Protein AF-A0A2V3WE01-F1 (afdb_monomer_lite)

Radius of gyration: 20.54 Å; chains: 1; bounding box: 44×27×60 Å

Organism: NCBI:txid621096

Sequence (114 aa):
MFHIILLLVQLILTFVFANINAGAFLLNVFNYLTYLLLIHVTLFLSLLTIKGRFFDGITYGFKKAFARDKQSIDDEFSRLAPSEKVSDFAIKLFRFQTFALLLVNVIMLAIYLW

Foldseek 3Di:
DVLVVVLVVLLVVQLVVLVVDPDDSLVSSLVSLVVVLVVLVVQLVVLVCQLVCVVVVVVLVVCVVPPPDDVVSVVVVVPQGSNNPRDPVVNVSSVSSNVVSVVVSVVSVVVVVD

Structure (mmCIF, N/CA/C/O backbone):
data_AF-A0A2V3WE01-F1
#
_entry.id   AF-A0A2V3WE01-F1
#
loop_
_atom_site.group_PDB
_atom_site.id
_atom_site.type_symbol
_atom_site.label_atom_id
_atom_site.label_alt_id
_atom_site.label_comp_id
_atom_site.label_asym_id
_atom_site.label_entity_id
_atom_site.label_seq_id
_atom_site.pdbx_PDB_ins_code
_atom_site.Cartn_x
_atom_site.Cartn_y
_atom_site.Cartn_z
_atom_site.occupancy
_atom_site.B_iso_or_equiv
_atom_site.auth_seq_id
_atom_site.auth_comp_id
_atom_site.auth_asym_id
_atom_site.auth_atom_id
_atom_site.pdbx_PDB_model_num
ATOM 1 N N . MET A 1 1 ? -9.141 11.722 -6.977 1.00 77.50 1 MET A N 1
ATOM 2 C CA . MET A 1 1 ? -7.897 12.422 -7.369 1.00 77.50 1 MET A CA 1
ATOM 3 C C . MET A 1 1 ? -6.755 12.145 -6.393 1.00 77.50 1 MET A C 1
ATOM 5 O O . MET A 1 1 ? -5.779 11.543 -6.812 1.00 77.50 1 MET A O 1
ATOM 9 N N . PHE A 1 2 ? -6.898 12.456 -5.097 1.00 89.44 2 PHE A N 1
ATOM 10 C CA . PHE A 1 2 ? -5.854 12.217 -4.081 1.00 89.44 2 PHE A CA 1
ATOM 11 C C . PHE A 1 2 ? -5.299 10.776 -4.050 1.00 89.44 2 PHE A C 1
ATOM 13 O O . PHE A 1 2 ? -4.089 10.581 -4.057 1.00 89.44 2 PHE A O 1
ATOM 20 N N . HIS A 1 3 ? -6.167 9.758 -4.110 1.00 88.06 3 HIS A N 1
ATOM 21 C CA . HIS A 1 3 ? -5.741 8.350 -4.117 1.00 88.06 3 HIS A CA 1
ATOM 22 C C . HIS A 1 3 ? -4.842 7.980 -5.309 1.00 88.06 3 HIS A C 1
ATOM 24 O O . HIS A 1 3 ? -3.902 7.207 -5.157 1.00 88.06 3 HIS A O 1
ATOM 30 N N . ILE A 1 4 ? -5.114 8.558 -6.482 1.00 89.88 4 ILE A N 1
ATOM 31 C CA . ILE A 1 4 ? -4.348 8.305 -7.709 1.00 89.88 4 ILE A CA 1
ATOM 32 C C . ILE A 1 4 ? -2.975 8.967 -7.605 1.00 89.88 4 ILE A C 1
ATOM 34 O O . ILE A 1 4 ? -1.980 8.353 -7.960 1.00 89.88 4 ILE A O 1
ATOM 38 N N . ILE A 1 5 ? -2.911 10.185 -7.059 1.00 92.88 5 ILE A N 1
ATOM 39 C CA . ILE A 1 5 ? -1.644 10.894 -6.845 1.00 92.88 5 ILE A CA 1
ATOM 40 C C . ILE A 1 5 ? -0.729 10.073 -5.930 1.00 92.88 5 ILE A C 1
ATOM 42 O O . ILE A 1 5 ? 0.423 9.841 -6.279 1.00 92.88 5 ILE A O 1
ATOM 46 N N . LEU A 1 6 ? -1.247 9.570 -4.803 1.00 92.25 6 LEU A N 1
ATOM 47 C CA . LEU A 1 6 ? -0.468 8.719 -3.897 1.00 92.25 6 LEU A CA 1
ATOM 48 C C . LEU A 1 6 ? 0.030 7.438 -4.576 1.00 92.25 6 LEU A C 1
ATOM 50 O O . LEU A 1 6 ? 1.184 7.065 -4.385 1.00 92.25 6 LEU A O 1
ATOM 54 N N . LEU A 1 7 ? -0.816 6.798 -5.389 1.00 92.25 7 LEU A N 1
ATOM 55 C CA . LEU A 1 7 ? -0.431 5.605 -6.142 1.00 92.25 7 LEU A CA 1
ATOM 56 C C . LEU A 1 7 ? 0.708 5.924 -7.122 1.00 92.25 7 LEU A C 1
ATOM 58 O O . LEU A 1 7 ? 1.723 5.236 -7.132 1.00 92.25 7 LEU A O 1
ATOM 62 N N . LEU A 1 8 ? 0.571 6.996 -7.908 1.00 93.44 8 LEU A N 1
ATOM 63 C CA . LEU A 1 8 ? 1.588 7.418 -8.873 1.00 93.44 8 LEU A CA 1
ATOM 64 C C . LEU A 1 8 ? 2.919 7.740 -8.192 1.00 93.44 8 LEU A C 1
ATOM 66 O O . LEU A 1 8 ? 3.963 7.328 -8.686 1.00 93.44 8 LEU A O 1
ATOM 70 N N . VAL A 1 9 ? 2.889 8.412 -7.040 1.00 94.94 9 VAL A N 1
ATOM 71 C CA . VAL A 1 9 ? 4.099 8.686 -6.254 1.00 94.94 9 VAL A CA 1
ATOM 72 C C . VAL A 1 9 ? 4.788 7.382 -5.841 1.00 94.94 9 VAL A C 1
ATOM 74 O O . VAL A 1 9 ? 5.996 7.261 -6.024 1.00 94.94 9 VAL A O 1
ATOM 77 N N . GLN A 1 10 ? 4.046 6.383 -5.351 1.00 93.12 10 GLN A N 1
ATOM 78 C CA . GLN A 1 10 ? 4.628 5.083 -4.989 1.00 93.12 10 GLN A CA 1
ATOM 79 C C . GLN A 1 10 ? 5.231 4.351 -6.197 1.00 93.12 10 GLN A C 1
ATOM 81 O O . GLN A 1 10 ? 6.321 3.785 -6.087 1.00 93.12 10 GLN A O 1
ATOM 86 N N . LEU A 1 11 ? 4.563 4.390 -7.354 1.00 93.62 11 LEU A N 1
ATOM 87 C CA . LEU A 1 11 ? 5.067 3.777 -8.587 1.00 93.62 11 LEU A CA 1
ATOM 88 C C . LEU A 1 11 ? 6.350 4.459 -9.078 1.00 93.62 11 LEU A C 1
ATOM 90 O O . LEU A 1 11 ? 7.320 3.774 -9.400 1.00 93.62 11 LEU A O 1
ATOM 94 N N . ILE A 1 12 ? 6.385 5.794 -9.078 1.00 94.25 12 ILE A N 1
ATOM 95 C CA . ILE A 1 12 ? 7.568 6.571 -9.471 1.00 94.25 12 ILE A CA 1
ATOM 96 C C . ILE A 1 12 ? 8.733 6.276 -8.525 1.00 94.25 12 ILE A C 1
ATOM 98 O O . ILE A 1 12 ? 9.829 5.981 -8.992 1.00 94.25 12 ILE A O 1
ATOM 102 N N . LEU A 1 13 ? 8.502 6.296 -7.208 1.00 92.69 13 LEU A N 1
ATOM 103 C CA . LEU A 1 13 ? 9.536 5.964 -6.225 1.00 92.69 13 LEU A CA 1
ATOM 104 C C . LEU A 1 13 ? 10.082 4.555 -6.451 1.00 92.69 13 LEU A C 1
ATOM 106 O O . LEU A 1 13 ? 11.294 4.369 -6.481 1.00 92.69 13 LEU A O 1
ATOM 110 N N . THR A 1 14 ? 9.201 3.581 -6.680 1.00 91.69 14 THR A N 1
ATOM 111 C CA . THR A 1 14 ? 9.604 2.199 -6.967 1.00 91.69 14 THR A CA 1
ATOM 112 C C . THR A 1 14 ? 10.499 2.119 -8.203 1.00 91.69 14 THR A C 1
ATOM 114 O O . THR A 1 14 ? 11.538 1.460 -8.172 1.00 91.69 14 THR A O 1
ATOM 117 N N . PHE A 1 15 ? 10.142 2.836 -9.270 1.00 91.12 15 PHE A N 1
ATOM 118 C CA . PHE A 1 15 ? 10.930 2.887 -10.499 1.00 91.12 15 PHE A CA 1
ATOM 119 C C . PHE A 1 15 ? 12.300 3.542 -10.271 1.00 91.12 15 PHE A C 1
ATOM 121 O O . PHE A 1 15 ? 13.316 3.021 -10.727 1.00 91.12 15 PHE A O 1
ATOM 128 N N . VAL A 1 16 ? 12.357 4.645 -9.519 1.00 92.06 16 VAL A N 1
ATOM 129 C CA . VAL A 1 16 ? 13.614 5.327 -9.168 1.00 92.06 16 VAL A CA 1
ATOM 130 C C . VAL A 1 16 ? 14.522 4.412 -8.340 1.00 92.06 16 VAL A C 1
ATOM 132 O O . VAL A 1 16 ? 15.684 4.231 -8.697 1.00 92.06 16 VAL A O 1
ATOM 135 N N . PHE A 1 17 ? 14.004 3.768 -7.289 1.00 89.44 17 PHE A N 1
ATOM 136 C CA . PHE A 1 17 ? 14.783 2.837 -6.462 1.00 89.44 17 PHE A CA 1
ATOM 137 C C . PHE A 1 17 ? 15.278 1.617 -7.244 1.00 89.44 17 PHE A C 1
ATOM 139 O O . PHE A 1 17 ? 16.398 1.151 -7.021 1.00 89.44 17 PHE A O 1
ATOM 146 N N . ALA A 1 18 ? 14.481 1.112 -8.187 1.00 89.94 18 ALA A N 1
ATOM 147 C CA . ALA A 1 18 ? 14.901 0.020 -9.056 1.00 89.94 18 ALA A CA 1
ATOM 148 C C . ALA A 1 18 ? 16.032 0.423 -10.018 1.00 89.94 18 ALA A C 1
ATOM 150 O O . ALA A 1 18 ? 16.891 -0.408 -10.290 1.00 89.94 18 ALA A O 1
ATOM 151 N N . ASN A 1 19 ? 16.074 1.680 -10.484 1.00 88.44 19 ASN A N 1
ATOM 152 C CA . ASN A 1 19 ? 17.148 2.186 -11.355 1.00 88.44 19 ASN A CA 1
ATOM 153 C C . ASN A 1 19 ? 18.482 2.382 -10.618 1.00 88.44 19 ASN A C 1
ATOM 155 O O . ASN A 1 19 ? 19.539 2.274 -11.230 1.00 88.44 19 ASN A O 1
ATOM 159 N N . ILE A 1 20 ? 18.448 2.674 -9.315 1.00 88.56 20 ILE A N 1
ATOM 160 C CA . ILE A 1 20 ? 19.664 2.873 -8.508 1.00 88.56 20 ILE A CA 1
ATOM 161 C C . ILE A 1 20 ? 20.397 1.542 -8.270 1.00 88.56 20 ILE A C 1
ATOM 163 O O . ILE A 1 20 ? 21.623 1.510 -8.176 1.00 88.56 20 ILE A O 1
ATOM 167 N N . ASN A 1 21 ? 19.662 0.432 -8.183 1.00 81.00 21 ASN A N 1
ATOM 168 C CA . ASN A 1 21 ? 20.251 -0.883 -7.961 1.00 81.00 21 ASN A CA 1
ATOM 169 C C . ASN A 1 21 ? 20.748 -1.476 -9.284 1.00 81.00 21 ASN A C 1
ATOM 171 O O . ASN A 1 21 ? 19.958 -1.975 -10.085 1.00 81.00 21 ASN A O 1
ATOM 175 N N . ALA A 1 22 ? 22.068 -1.443 -9.497 1.00 67.69 22 ALA A N 1
ATOM 176 C CA . ALA A 1 22 ? 22.727 -2.058 -10.647 1.00 67.69 22 ALA A CA 1
ATOM 177 C C . ALA A 1 22 ? 22.506 -3.584 -10.636 1.00 67.69 22 ALA A C 1
ATOM 179 O O . ALA A 1 22 ? 23.168 -4.321 -9.909 1.00 67.69 22 ALA A O 1
ATOM 180 N N . GLY A 1 23 ? 21.526 -4.059 -11.406 1.00 81.38 23 GLY A N 1
ATOM 181 C CA . GLY A 1 23 ? 21.119 -5.462 -11.446 1.00 81.38 23 GLY A CA 1
ATOM 182 C C . GLY A 1 23 ? 19.877 -5.684 -12.309 1.00 81.38 23 GLY A C 1
ATOM 183 O O . GLY A 1 23 ? 19.544 -4.863 -13.162 1.00 81.38 23 GLY A O 1
ATOM 184 N N . ALA A 1 24 ? 19.182 -6.803 -12.087 1.00 86.50 24 ALA A N 1
ATOM 185 C CA . ALA A 1 24 ? 17.965 -7.167 -12.810 1.00 86.50 24 ALA A CA 1
ATOM 186 C C . ALA A 1 24 ? 16.815 -6.184 -12.511 1.00 86.50 24 ALA A C 1
ATOM 188 O O . ALA A 1 24 ? 16.010 -6.398 -11.606 1.00 86.50 24 ALA A O 1
ATOM 189 N N . PHE A 1 25 ? 16.739 -5.106 -13.296 1.00 88.19 25 PHE A N 1
ATOM 190 C CA . PHE A 1 25 ? 15.787 -4.007 -13.126 1.00 88.19 25 PHE A CA 1
ATOM 191 C C . PHE A 1 25 ? 14.340 -4.487 -12.949 1.00 88.19 25 PHE A C 1
ATOM 193 O O . PHE A 1 25 ? 13.674 -4.107 -11.989 1.00 88.19 25 PHE A O 1
ATOM 200 N N . LEU A 1 26 ? 13.875 -5.372 -13.836 1.00 86.69 26 LEU A N 1
ATOM 201 C CA . LEU A 1 26 ? 12.503 -5.882 -13.818 1.00 86.69 26 LEU A CA 1
ATOM 202 C C . LEU A 1 26 ? 12.194 -6.669 -12.534 1.00 86.69 26 LEU A C 1
ATOM 204 O O . LEU A 1 26 ? 11.144 -6.476 -11.924 1.00 86.69 26 LEU A O 1
ATOM 208 N N . LEU A 1 27 ? 13.140 -7.501 -12.086 1.00 90.12 27 LEU A N 1
ATOM 209 C CA . LEU A 1 27 ? 13.019 -8.258 -10.840 1.00 90.12 27 LEU A CA 1
ATOM 210 C C . LEU A 1 27 ? 12.987 -7.320 -9.624 1.00 90.12 27 LEU A C 1
ATOM 212 O O . LEU A 1 27 ? 12.198 -7.529 -8.707 1.00 90.12 27 LEU A O 1
ATOM 216 N N . ASN A 1 28 ? 13.799 -6.260 -9.631 1.00 91.06 28 ASN A N 1
ATOM 217 C CA . ASN A 1 28 ? 13.806 -5.257 -8.566 1.00 91.06 28 ASN A CA 1
ATOM 218 C C . ASN A 1 28 ? 12.478 -4.493 -8.500 1.00 91.06 28 ASN A C 1
ATOM 220 O O . ASN A 1 28 ? 11.919 -4.344 -7.414 1.00 91.06 28 ASN A O 1
ATOM 224 N N . VAL A 1 29 ? 11.934 -4.068 -9.647 1.00 91.56 29 VAL A N 1
ATOM 225 C CA . VAL A 1 29 ? 10.604 -3.438 -9.719 1.00 91.56 29 VAL A CA 1
ATOM 226 C C . VAL A 1 29 ? 9.538 -4.375 -9.157 1.00 91.56 29 VAL A C 1
ATOM 228 O O . VAL A 1 29 ? 8.750 -3.957 -8.308 1.00 91.56 29 VAL A O 1
ATOM 231 N N . PHE A 1 30 ? 9.537 -5.642 -9.579 1.00 92.19 30 PHE A N 1
ATOM 232 C CA . PHE A 1 30 ? 8.595 -6.637 -9.075 1.00 92.19 30 PHE A CA 1
ATOM 233 C C . PHE A 1 30 ? 8.709 -6.800 -7.555 1.00 92.19 30 PHE A C 1
ATOM 235 O O . PHE A 1 30 ? 7.714 -6.657 -6.846 1.00 92.19 30 PHE A O 1
ATOM 242 N N . ASN A 1 31 ? 9.919 -7.020 -7.038 1.00 92.94 31 ASN A N 1
ATOM 243 C CA . ASN A 1 31 ? 10.156 -7.213 -5.610 1.00 92.94 31 ASN A CA 1
ATOM 244 C C . ASN A 1 31 ? 9.689 -6.010 -4.785 1.00 92.94 31 ASN A C 1
ATOM 246 O O . ASN A 1 31 ? 8.967 -6.178 -3.804 1.00 92.94 31 ASN A O 1
ATOM 250 N N . TYR A 1 32 ? 10.038 -4.788 -5.191 1.00 93.50 32 TYR A 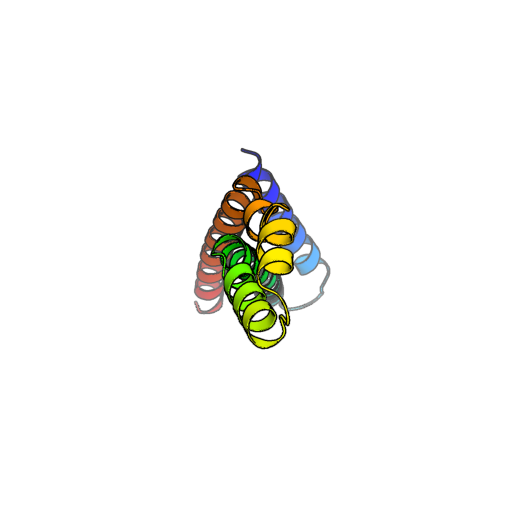N 1
ATOM 251 C CA . TYR A 1 32 ? 9.625 -3.581 -4.476 1.00 93.50 32 TYR A CA 1
ATOM 252 C C . TYR A 1 32 ? 8.113 -3.369 -4.492 1.00 93.50 32 TYR A C 1
ATOM 254 O O . TYR A 1 32 ? 7.541 -3.065 -3.444 1.00 93.50 32 TYR A O 1
ATOM 262 N N . LEU A 1 33 ? 7.450 -3.592 -5.632 1.00 93.62 33 LEU A N 1
ATOM 263 C CA . LEU A 1 33 ? 5.988 -3.554 -5.701 1.00 93.62 33 LEU A CA 1
ATOM 264 C C . LEU A 1 33 ? 5.356 -4.612 -4.794 1.00 93.62 33 LEU A C 1
ATOM 266 O O . LEU A 1 33 ? 4.352 -4.328 -4.145 1.00 93.62 33 LEU A O 1
ATOM 270 N N . THR A 1 34 ? 5.943 -5.807 -4.717 1.00 94.56 34 THR A N 1
ATOM 271 C CA . THR A 1 34 ? 5.458 -6.897 -3.861 1.00 94.56 34 THR A CA 1
ATOM 272 C C . THR A 1 34 ? 5.586 -6.540 -2.381 1.00 94.56 34 THR A C 1
ATOM 274 O O . THR A 1 34 ? 4.630 -6.715 -1.625 1.00 94.56 34 THR A O 1
ATOM 277 N N . TYR A 1 35 ? 6.717 -5.973 -1.953 1.00 94.56 35 TYR A N 1
ATOM 278 C CA . TYR A 1 35 ? 6.884 -5.511 -0.572 1.00 94.56 35 TYR A CA 1
ATOM 279 C C . TYR A 1 35 ? 5.931 -4.360 -0.228 1.00 94.56 35 TYR A C 1
ATOM 281 O O . TYR A 1 35 ? 5.306 -4.375 0.835 1.00 94.56 35 TYR A O 1
ATOM 289 N N . LEU A 1 36 ? 5.756 -3.393 -1.135 1.00 94.31 36 LEU A N 1
ATOM 290 C CA . LEU A 1 36 ? 4.777 -2.314 -0.971 1.00 94.31 36 LEU A CA 1
ATOM 291 C C . LEU A 1 36 ? 3.351 -2.855 -0.853 1.00 94.31 36 LEU A C 1
ATOM 293 O O . LEU A 1 36 ? 2.609 -2.436 0.039 1.00 94.31 36 LEU A O 1
ATOM 297 N N . LEU A 1 37 ? 2.971 -3.798 -1.717 1.00 94.75 37 LEU A N 1
ATOM 298 C CA . LEU A 1 37 ? 1.679 -4.473 -1.663 1.00 94.75 37 LEU A CA 1
ATOM 299 C C . LEU A 1 37 ? 1.483 -5.167 -0.313 1.00 94.75 37 LEU A C 1
ATOM 301 O O . LEU A 1 37 ? 0.436 -4.995 0.302 1.00 94.75 37 LEU A O 1
ATOM 305 N N . LEU A 1 38 ? 2.486 -5.895 0.179 1.00 94.69 38 LEU A N 1
ATOM 306 C CA . LEU A 1 38 ? 2.404 -6.622 1.446 1.00 94.69 38 LEU A CA 1
ATOM 307 C C . LEU A 1 38 ? 2.159 -5.676 2.631 1.00 94.69 38 LEU A C 1
ATOM 309 O O . LEU A 1 38 ? 1.318 -5.968 3.485 1.00 94.69 38 LEU A O 1
ATOM 313 N N . ILE A 1 39 ? 2.809 -4.508 2.648 1.00 94.38 39 ILE A N 1
ATOM 314 C CA . ILE A 1 39 ? 2.548 -3.458 3.646 1.00 94.38 39 ILE A CA 1
ATOM 315 C C . ILE A 1 39 ? 1.094 -2.974 3.553 1.00 94.38 39 ILE A C 1
ATOM 317 O O . ILE A 1 39 ? 0.401 -2.907 4.569 1.00 94.38 39 ILE A O 1
ATOM 321 N N . HIS A 1 40 ? 0.604 -2.673 2.348 1.00 93.00 40 HIS A N 1
ATOM 322 C CA . HIS A 1 40 ? -0.764 -2.183 2.154 1.00 93.00 40 HIS A CA 1
ATOM 323 C C . HIS A 1 40 ? -1.820 -3.228 2.519 1.00 93.00 40 HIS A C 1
ATOM 325 O O . HIS A 1 40 ? -2.783 -2.885 3.199 1.00 93.00 40 HIS A O 1
ATOM 331 N N . VAL A 1 41 ? -1.615 -4.495 2.147 1.00 93.88 41 VAL A N 1
ATOM 332 C CA . VAL A 1 41 ? -2.483 -5.618 2.530 1.00 93.88 41 VAL A CA 1
ATOM 333 C C . VAL A 1 41 ? -2.526 -5.751 4.048 1.00 93.88 41 VAL A C 1
ATOM 335 O O . VAL A 1 41 ? -3.610 -5.820 4.622 1.00 93.88 41 VAL A O 1
ATOM 338 N N . THR A 1 42 ? -1.368 -5.726 4.711 1.00 94.00 42 THR A N 1
ATOM 339 C CA . THR A 1 42 ? -1.281 -5.842 6.173 1.00 94.00 42 THR A CA 1
ATOM 340 C C . THR A 1 42 ? -2.026 -4.703 6.869 1.00 94.00 42 THR A C 1
ATOM 342 O O . THR A 1 42 ? -2.816 -4.946 7.780 1.00 94.00 42 THR A O 1
ATOM 345 N N . LEU A 1 43 ? -1.831 -3.460 6.417 1.00 92.50 43 LEU A N 1
ATOM 346 C CA . LEU A 1 43 ? -2.525 -2.290 6.962 1.00 92.50 43 LEU A CA 1
ATOM 347 C C . LEU A 1 43 ? -4.026 -2.306 6.656 1.00 92.50 43 LEU A C 1
ATOM 349 O O . LEU A 1 43 ? -4.841 -1.956 7.504 1.00 92.50 43 LEU A O 1
ATOM 353 N N . PHE A 1 44 ? -4.422 -2.731 5.461 1.00 91.94 44 PHE A N 1
ATOM 354 C CA . PHE A 1 44 ? -5.830 -2.835 5.100 1.00 91.94 44 PHE A CA 1
ATOM 355 C C . PHE A 1 44 ? -6.550 -3.884 5.953 1.00 91.94 44 PHE A C 1
ATOM 357 O O . PHE A 1 44 ? -7.615 -3.600 6.504 1.00 91.94 44 PHE A O 1
ATOM 364 N N . LEU A 1 45 ? -5.956 -5.070 6.110 1.00 89.94 45 LEU A N 1
ATOM 365 C CA . LEU A 1 45 ? -6.506 -6.142 6.937 1.00 89.94 45 LEU A CA 1
ATOM 366 C C . LEU A 1 45 ? -6.547 -5.758 8.417 1.00 89.94 45 LEU A C 1
ATOM 368 O O . LEU A 1 45 ? -7.539 -6.051 9.088 1.00 89.94 45 LEU A O 1
ATOM 372 N N . SER A 1 46 ? -5.524 -5.069 8.930 1.00 88.19 46 SER A N 1
ATOM 373 C CA . SER A 1 46 ? -5.527 -4.606 10.319 1.00 88.19 46 SER A CA 1
ATOM 374 C C . SER A 1 46 ? -6.643 -3.589 10.561 1.00 88.19 46 SER A C 1
ATOM 376 O O . SER A 1 46 ? -7.431 -3.762 11.489 1.00 88.19 46 SER A O 1
ATOM 378 N N . LEU A 1 47 ? -6.805 -2.596 9.680 1.00 88.06 47 LEU A N 1
ATOM 379 C CA . LEU A 1 47 ? -7.889 -1.615 9.769 1.00 88.06 47 LEU A CA 1
ATOM 380 C C . LEU A 1 47 ? -9.272 -2.264 9.652 1.00 88.06 47 LEU A C 1
ATOM 382 O O . LEU A 1 47 ? -10.193 -1.882 10.375 1.00 88.06 47 LEU A O 1
ATOM 386 N N . LEU A 1 48 ? -9.421 -3.258 8.773 1.00 86.44 48 LEU A N 1
ATOM 387 C CA . LEU A 1 48 ? -10.666 -4.005 8.612 1.00 86.44 48 LEU A CA 1
ATOM 388 C C . LEU A 1 48 ? -10.998 -4.821 9.868 1.00 86.44 48 LEU A C 1
ATOM 390 O O . LEU A 1 48 ? -12.146 -4.828 10.304 1.00 86.44 48 LEU A O 1
ATOM 394 N N . THR A 1 49 ? -9.992 -5.435 10.492 1.00 86.19 49 THR A N 1
ATOM 395 C CA . THR A 1 49 ? -10.141 -6.192 11.744 1.00 86.19 49 THR A CA 1
ATOM 396 C C . THR A 1 49 ? -10.512 -5.276 12.913 1.00 86.19 49 THR A C 1
ATOM 398 O O . THR A 1 49 ? -11.407 -5.598 13.695 1.00 86.19 49 THR A O 1
ATOM 401 N N . ILE A 1 50 ? -9.881 -4.100 13.011 1.00 82.06 50 ILE A N 1
ATOM 402 C CA . ILE A 1 50 ? -10.194 -3.104 14.045 1.00 82.06 50 ILE A CA 1
ATOM 403 C C . ILE A 1 50 ? -11.617 -2.571 13.869 1.00 82.06 50 ILE A C 1
ATOM 405 O O . ILE A 1 50 ? -12.397 -2.589 14.821 1.00 82.06 50 ILE A O 1
ATOM 409 N N . LYS A 1 51 ? -11.998 -2.163 12.653 1.00 79.38 51 LYS A N 1
ATOM 410 C CA . LYS A 1 51 ? -13.359 -1.679 12.388 1.00 79.38 51 LYS A CA 1
ATOM 411 C C . LYS A 1 51 ? -14.416 -2.774 12.545 1.00 79.38 51 LYS A C 1
ATOM 413 O O . LYS A 1 51 ? -15.521 -2.489 12.993 1.00 79.38 51 LYS A O 1
ATOM 418 N N . GLY A 1 52 ? -14.083 -4.024 12.230 1.00 77.69 52 GLY A N 1
ATOM 419 C CA . GLY A 1 52 ? -14.964 -5.183 12.381 1.00 77.69 52 GLY A CA 1
ATOM 420 C C . GLY A 1 52 ? -15.320 -5.542 13.828 1.00 77.69 52 GLY A C 1
ATOM 421 O O . GLY A 1 52 ? -15.928 -6.585 14.044 1.00 77.69 52 GLY A O 1
ATOM 422 N N . ARG A 1 53 ? -14.941 -4.714 14.817 1.00 75.69 53 ARG A N 1
ATOM 423 C CA . ARG A 1 53 ? -15.184 -4.924 16.256 1.00 75.69 53 ARG A CA 1
ATOM 424 C C . ARG A 1 53 ? -14.573 -6.223 16.790 1.00 75.69 53 ARG A C 1
ATOM 426 O O . ARG A 1 53 ? -14.946 -6.687 17.863 1.00 75.69 53 ARG A O 1
ATOM 433 N N . PHE A 1 54 ? -13.602 -6.797 16.079 1.00 76.69 54 PHE A N 1
ATOM 434 C CA . PHE A 1 54 ? -12.912 -8.015 16.506 1.00 76.69 54 PHE A CA 1
ATOM 435 C C . PHE A 1 54 ? -12.210 -7.800 17.853 1.00 76.69 54 PHE A C 1
ATOM 437 O O . PHE A 1 54 ? -12.392 -8.570 18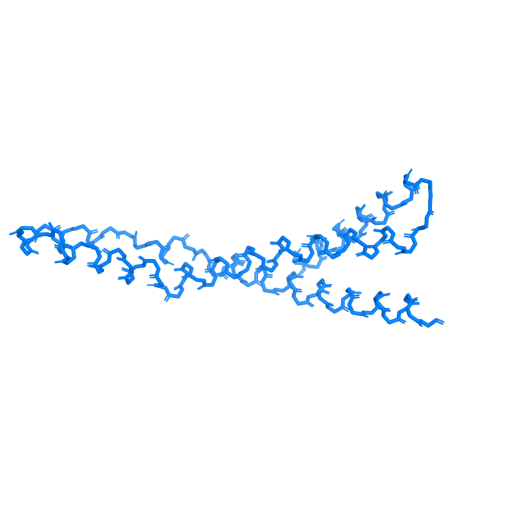.795 1.00 76.69 54 PHE A O 1
ATOM 444 N N . PHE A 1 55 ? -11.480 -6.688 17.978 1.00 75.06 55 PHE A N 1
ATOM 445 C CA . PHE A 1 55 ? -10.822 -6.305 19.227 1.00 75.06 55 PHE A CA 1
ATOM 446 C C . PHE A 1 55 ? -11.810 -5.893 20.323 1.00 75.06 55 PHE A C 1
ATOM 448 O O . PHE A 1 55 ? -11.537 -6.144 21.497 1.00 75.06 55 PHE A O 1
ATOM 455 N N . ASP A 1 56 ? -12.966 -5.326 19.964 1.00 72.44 56 ASP A N 1
ATOM 456 C CA . ASP A 1 56 ? -14.043 -5.036 20.920 1.00 72.44 56 ASP A CA 1
ATOM 457 C C . ASP A 1 56 ? -14.581 -6.345 21.523 1.00 72.44 56 ASP A C 1
ATOM 459 O O . ASP A 1 56 ? -14.745 -6.444 22.737 1.00 72.44 56 ASP A O 1
ATOM 463 N N . GLY A 1 57 ? -14.780 -7.380 20.696 1.00 74.94 57 GLY A N 1
ATOM 464 C CA . GLY A 1 57 ? -15.215 -8.709 21.134 1.00 74.94 57 GLY A CA 1
ATOM 465 C C . GLY A 1 57 ? -14.198 -9.415 22.035 1.00 74.94 57 GLY A C 1
ATOM 466 O O . GLY A 1 57 ? -14.574 -9.980 23.062 1.00 74.94 57 GLY A O 1
ATOM 467 N N . ILE A 1 58 ? -12.905 -9.328 21.707 1.00 77.12 58 ILE A N 1
ATOM 468 C CA . ILE A 1 58 ? -11.824 -9.856 22.557 1.00 77.12 58 ILE A CA 1
ATOM 469 C C . ILE A 1 58 ? -11.792 -9.121 23.899 1.00 77.12 58 ILE A C 1
ATOM 471 O O . ILE A 1 58 ? -11.768 -9.750 24.956 1.00 77.12 58 ILE A O 1
ATOM 475 N N . THR A 1 59 ? -11.835 -7.789 23.863 1.00 76.44 59 THR A N 1
ATOM 476 C CA . THR A 1 59 ? -11.793 -6.948 25.064 1.00 76.44 59 THR A CA 1
ATOM 477 C C . THR A 1 59 ? -13.001 -7.224 25.956 1.00 76.44 59 THR A C 1
ATOM 479 O O . THR A 1 59 ? -12.849 -7.359 27.168 1.00 76.44 59 THR A O 1
ATOM 482 N N . TYR A 1 60 ? -14.188 -7.392 25.369 1.00 75.31 60 TYR A N 1
ATOM 483 C CA . TYR A 1 60 ? -15.387 -7.822 26.082 1.00 75.31 60 TYR A CA 1
ATOM 484 C C . TYR A 1 60 ? -15.217 -9.206 26.722 1.00 75.31 60 TYR A C 1
ATOM 486 O O . TYR A 1 60 ? -15.543 -9.380 27.895 1.00 75.31 60 TYR A O 1
ATOM 494 N N . GLY A 1 61 ? -14.675 -10.182 25.986 1.00 78.38 61 GLY A N 1
ATOM 495 C CA . GLY A 1 61 ? -14.446 -11.541 26.481 1.00 78.38 61 GLY A CA 1
ATOM 496 C C . GLY A 1 61 ? -13.499 -11.589 27.681 1.00 78.38 61 GLY A C 1
ATOM 497 O O . GLY A 1 61 ? -13.840 -12.174 28.709 1.00 78.38 61 GLY A O 1
ATOM 498 N N . PHE A 1 62 ? -12.351 -10.911 27.592 1.00 81.12 62 PHE A N 1
ATOM 499 C CA . PHE A 1 62 ? -11.412 -10.801 28.711 1.00 81.12 62 PHE A CA 1
ATOM 500 C C . PHE A 1 62 ? -12.030 -10.058 29.897 1.00 81.12 62 PHE A C 1
ATOM 502 O O . PHE A 1 62 ? -11.943 -10.532 31.027 1.00 81.12 62 PHE A O 1
ATOM 509 N N . LYS A 1 63 ? -12.721 -8.935 29.666 1.00 71.25 63 LYS A N 1
ATOM 510 C CA . LYS A 1 63 ? -13.375 -8.193 30.753 1.00 71.25 63 LYS A CA 1
ATOM 511 C C . LYS A 1 63 ? -14.448 -9.025 31.445 1.00 71.25 63 LYS A C 1
ATOM 513 O O . LYS A 1 63 ? -14.464 -9.071 32.665 1.00 71.25 63 LYS A O 1
ATOM 518 N N . LYS A 1 64 ? -15.285 -9.752 30.704 1.00 75.25 64 LYS A N 1
ATOM 519 C CA . LYS A 1 64 ? -16.294 -10.650 31.283 1.00 75.25 64 LYS A CA 1
ATOM 520 C C . LYS A 1 64 ? -15.672 -11.785 32.103 1.00 75.25 64 LYS A C 1
ATOM 522 O O . LYS A 1 64 ? -16.263 -12.198 33.093 1.00 75.25 64 LYS A O 1
ATOM 527 N N . ALA A 1 65 ? -14.504 -12.283 31.703 1.00 79.31 65 ALA A N 1
ATOM 528 C CA . ALA A 1 65 ? -13.805 -13.342 32.426 1.00 79.31 65 ALA A CA 1
ATOM 529 C C . ALA A 1 65 ? -13.129 -12.855 33.723 1.00 79.31 65 ALA A C 1
ATOM 531 O O . ALA A 1 65 ? -13.021 -13.628 34.671 1.00 79.31 65 ALA A O 1
ATOM 532 N N . PHE A 1 66 ? -12.684 -11.593 33.774 1.00 73.50 66 PHE A N 1
ATOM 533 C CA . PHE A 1 66 ? -11.915 -11.038 34.899 1.00 73.50 66 PHE A CA 1
ATOM 534 C C . PHE A 1 66 ? -12.673 -10.012 35.760 1.00 73.50 66 PHE A C 1
ATOM 536 O O . PHE A 1 66 ? -12.169 -9.606 36.808 1.00 73.50 66 PHE A O 1
ATOM 543 N N . ALA A 1 67 ? -13.869 -9.577 35.357 1.00 67.75 67 ALA A N 1
ATOM 544 C CA . ALA A 1 67 ? -14.650 -8.608 36.116 1.00 67.75 67 ALA A CA 1
ATOM 545 C C . ALA A 1 67 ? -15.245 -9.230 37.386 1.00 67.75 67 ALA A C 1
ATOM 547 O O . ALA A 1 67 ? -15.928 -10.252 37.343 1.00 67.75 67 ALA A O 1
ATOM 548 N N . ARG A 1 68 ? -15.007 -8.566 38.524 1.00 61.56 68 ARG A N 1
ATOM 549 C CA . ARG A 1 68 ? -15.624 -8.888 39.820 1.00 61.56 68 ARG A CA 1
ATOM 550 C C . ARG A 1 68 ? -16.981 -8.215 40.034 1.00 61.56 68 ARG A C 1
ATOM 552 O O . ARG A 1 68 ? -17.737 -8.691 40.872 1.00 61.56 68 ARG A O 1
ATOM 559 N N . ASP A 1 69 ? -17.284 -7.146 39.298 1.00 64.88 69 ASP A N 1
ATOM 560 C CA . ASP A 1 69 ? -18.522 -6.380 39.448 1.00 64.88 69 ASP A CA 1
ATOM 561 C C . ASP A 1 69 ? -19.063 -5.930 38.082 1.00 64.88 69 ASP A C 1
ATOM 563 O O . ASP A 1 69 ? -18.300 -5.610 37.169 1.00 64.88 69 ASP A O 1
ATOM 567 N N . LYS A 1 70 ? -20.388 -5.938 37.928 1.00 61.88 70 LYS A N 1
ATOM 568 C CA . LYS A 1 70 ? -21.082 -5.726 36.648 1.00 61.88 70 LYS A CA 1
ATOM 569 C C . LYS A 1 70 ? -21.076 -4.252 36.234 1.00 61.88 70 LYS A C 1
ATOM 571 O O . LYS A 1 70 ? -21.017 -3.949 35.048 1.00 61.88 70 LYS A O 1
ATOM 576 N N . GLN A 1 71 ? -21.073 -3.348 37.211 1.00 61.06 71 GLN A N 1
ATOM 577 C CA . GLN A 1 71 ? -21.182 -1.906 36.989 1.00 61.06 71 GLN A CA 1
ATOM 578 C C . GLN A 1 71 ? -19.891 -1.279 36.432 1.00 61.06 71 GLN A C 1
ATOM 580 O O . GLN A 1 71 ? -19.959 -0.337 35.649 1.00 61.06 71 GLN A O 1
ATOM 585 N N . SER A 1 72 ? -18.715 -1.853 36.724 1.00 61.53 72 SER A N 1
ATOM 586 C CA . SER A 1 72 ? -17.445 -1.364 36.158 1.00 61.53 72 SER A CA 1
ATOM 587 C C . SER A 1 72 ? -17.284 -1.679 34.665 1.00 61.53 72 SER A C 1
ATOM 589 O O . SER A 1 72 ? -16.404 -1.123 34.012 1.00 61.53 72 SER A O 1
ATOM 591 N N . ILE A 1 73 ? -18.082 -2.609 34.130 1.00 61.84 73 ILE A N 1
ATOM 592 C CA . ILE A 1 73 ? -18.019 -3.028 32.725 1.00 61.84 73 ILE A CA 1
ATOM 593 C C . ILE A 1 73 ? -18.753 -2.013 31.836 1.00 61.84 73 ILE A C 1
ATOM 595 O O . ILE A 1 73 ? -18.252 -1.683 30.761 1.00 61.84 73 ILE A O 1
ATOM 599 N N . ASP A 1 74 ? -19.896 -1.496 32.298 1.00 62.75 74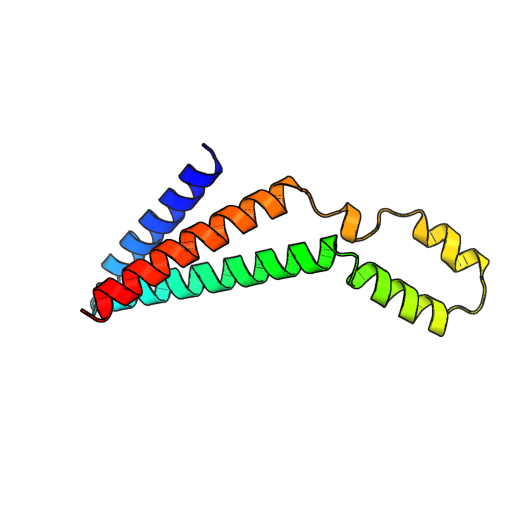 ASP A N 1
ATOM 600 C CA . ASP A 1 74 ? -20.760 -0.592 31.526 1.00 62.75 74 ASP A CA 1
ATOM 601 C C . ASP A 1 74 ? -20.173 0.829 31.410 1.00 62.75 74 ASP A C 1
ATOM 603 O O . ASP A 1 74 ? -20.156 1.399 30.317 1.00 62.75 74 ASP A O 1
ATOM 607 N N . ASP A 1 75 ? -19.592 1.374 32.486 1.00 64.12 75 ASP A N 1
ATOM 608 C CA . ASP A 1 75 ? -19.002 2.725 32.474 1.00 64.12 75 ASP A CA 1
ATOM 609 C C . ASP A 1 75 ? -17.791 2.840 31.537 1.00 64.12 75 ASP A C 1
ATOM 611 O O . ASP A 1 75 ? -17.564 3.879 30.919 1.00 64.12 75 ASP A O 1
ATOM 615 N N . GLU A 1 76 ? -17.002 1.778 31.370 1.00 59.09 76 GLU A N 1
ATOM 616 C CA . GLU A 1 76 ? -15.829 1.807 30.492 1.00 59.09 76 GLU A CA 1
ATOM 617 C C . GLU A 1 76 ? -16.186 1.574 29.014 1.00 59.09 76 GLU A C 1
ATOM 619 O O . GLU A 1 76 ? -15.457 2.027 28.130 1.00 59.09 76 GLU A O 1
ATOM 624 N N . PHE A 1 77 ? -17.322 0.923 28.738 1.00 60.06 77 PHE A N 1
ATOM 625 C CA . PHE A 1 77 ? -17.885 0.778 27.390 1.00 60.06 77 PHE A CA 1
ATOM 626 C C . PHE A 1 77 ? -18.455 2.086 26.830 1.00 60.06 77 PHE A C 1
ATOM 628 O O . PHE A 1 77 ? -18.629 2.205 25.620 1.00 60.06 77 PHE A O 1
ATOM 635 N N . SER A 1 78 ? -18.699 3.081 27.688 1.00 57.97 78 SER A N 1
ATOM 636 C CA . SER A 1 78 ? -19.075 4.436 27.269 1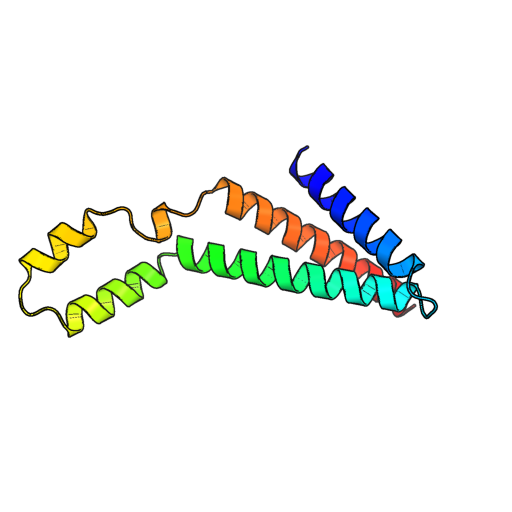.00 57.97 78 SER A CA 1
ATOM 637 C C . SER A 1 78 ? -17.926 5.213 26.597 1.00 57.97 78 SER A C 1
ATOM 639 O O . SER A 1 78 ? -18.156 6.255 25.981 1.00 57.97 78 SER A O 1
ATOM 641 N N . ARG A 1 79 ? -16.678 4.723 26.688 1.00 64.19 79 ARG A N 1
ATOM 642 C CA . ARG A 1 79 ? -15.521 5.301 25.986 1.00 64.19 79 ARG A CA 1
ATOM 643 C C . ARG A 1 79 ? -15.471 4.795 24.545 1.00 64.19 79 ARG A C 1
ATOM 645 O O . ARG A 1 79 ? -15.635 3.602 24.316 1.00 64.19 79 ARG A O 1
ATOM 652 N N . LEU A 1 80 ? -15.153 5.697 23.608 1.00 60.12 80 LEU A N 1
ATOM 653 C CA . LEU A 1 80 ? -15.012 5.408 22.172 1.00 60.12 80 LEU A CA 1
ATOM 654 C C . LEU A 1 80 ? -14.287 4.077 21.931 1.00 60.12 80 LEU A C 1
ATOM 656 O O . LEU A 1 80 ? -13.097 3.936 22.260 1.00 60.12 80 LEU A O 1
ATOM 660 N N . ALA A 1 81 ? -15.006 3.117 21.350 1.00 65.38 81 ALA A N 1
ATOM 661 C CA . ALA A 1 81 ? -14.487 1.781 21.102 1.00 65.38 81 ALA A CA 1
ATOM 662 C C . ALA A 1 81 ? -13.307 1.841 20.111 1.00 65.38 81 ALA A C 1
ATOM 664 O O . ALA A 1 81 ? -13.256 2.733 19.259 1.00 65.38 81 ALA A O 1
ATOM 665 N N . PRO A 1 82 ? -12.340 0.907 20.170 1.00 64.38 82 PRO A N 1
ATOM 666 C CA . PRO A 1 82 ? -11.270 0.804 19.174 1.00 64.38 82 PRO A CA 1
ATOM 667 C C . PRO A 1 82 ? -11.772 0.863 17.722 1.00 64.38 82 PRO A C 1
ATOM 669 O O . PRO A 1 82 ? -11.130 1.486 16.877 1.00 64.38 82 PRO A O 1
ATOM 672 N N . SER A 1 83 ? -12.940 0.277 17.451 1.00 67.25 83 SER A N 1
ATOM 673 C CA . SER A 1 83 ? -13.613 0.311 16.149 1.00 67.25 83 SER A CA 1
ATOM 674 C C . SER A 1 83 ? -14.083 1.707 15.709 1.00 67.25 83 SER A C 1
ATOM 676 O O . SER A 1 83 ? -14.052 2.004 14.516 1.00 67.25 83 SER A O 1
ATOM 678 N N . GLU A 1 84 ? -14.446 2.588 16.645 1.00 69.06 84 GLU A N 1
ATOM 679 C CA . GLU A 1 84 ? -14.890 3.970 16.387 1.00 69.06 84 GLU A CA 1
ATOM 680 C C . GLU A 1 84 ? -13.721 4.935 16.153 1.00 69.06 84 GLU A C 1
ATOM 682 O O . GLU A 1 84 ? -13.899 6.023 15.609 1.00 69.06 84 GLU A O 1
ATOM 687 N N . LYS A 1 85 ? -12.497 4.530 16.516 1.00 73.81 85 LYS A N 1
ATOM 688 C CA . LYS A 1 85 ? -11.276 5.313 16.269 1.00 73.81 85 LYS A CA 1
ATOM 689 C C . LYS A 1 85 ? -10.784 5.216 14.823 1.00 73.81 85 LYS A C 1
ATOM 691 O O . LYS A 1 85 ? -9.940 6.012 14.412 1.00 73.81 85 LYS A O 1
ATOM 696 N N . VAL A 1 86 ? -11.272 4.247 14.045 1.00 76.94 86 VAL A N 1
ATOM 697 C CA . VAL A 1 86 ? -10.833 4.045 12.660 1.00 76.94 86 VAL A CA 1
ATOM 698 C C . VAL A 1 86 ? -11.691 4.861 11.704 1.00 76.94 86 VAL A C 1
ATOM 700 O O . VAL A 1 86 ? -12.884 4.623 11.547 1.00 76.94 86 VAL A O 1
ATOM 703 N N . SER A 1 87 ? -11.056 5.794 10.994 1.00 82.19 87 SER A N 1
ATOM 704 C CA . SER A 1 87 ? -11.732 6.578 9.964 1.00 82.19 87 SER A CA 1
ATOM 705 C C . SER A 1 87 ? -12.112 5.724 8.749 1.00 82.19 87 SER A C 1
ATOM 707 O O . SER A 1 87 ? -11.272 5.050 8.144 1.00 82.19 87 SER A O 1
ATOM 709 N N . ASP A 1 88 ? -13.360 5.856 8.303 1.00 82.75 88 ASP A N 1
ATOM 710 C CA . ASP A 1 88 ? -13.856 5.293 7.042 1.00 82.75 88 ASP A CA 1
ATOM 711 C C . ASP A 1 88 ? -13.030 5.718 5.828 1.00 82.75 88 ASP A C 1
ATOM 713 O O . ASP A 1 88 ? -12.896 4.963 4.859 1.00 82.75 88 ASP A O 1
ATOM 717 N N . PHE A 1 89 ? -12.462 6.923 5.879 1.00 85.62 89 PHE A N 1
ATOM 718 C CA . PHE A 1 89 ? -11.588 7.431 4.834 1.00 85.62 89 PHE A CA 1
ATOM 719 C C . PHE A 1 89 ? -10.302 6.607 4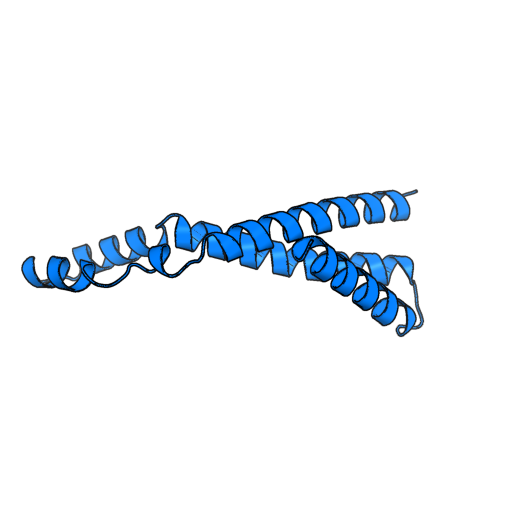.729 1.00 85.62 89 PHE A C 1
ATOM 721 O O . PHE A 1 89 ? -9.905 6.245 3.621 1.00 85.62 89 PHE A O 1
ATOM 728 N N . ALA A 1 90 ? -9.691 6.245 5.864 1.00 84.62 90 ALA A N 1
ATOM 729 C CA . ALA A 1 90 ? -8.472 5.440 5.888 1.00 84.62 90 ALA A CA 1
ATOM 730 C C . ALA A 1 90 ? -8.713 4.058 5.268 1.00 84.62 90 ALA A C 1
ATOM 732 O O . ALA A 1 90 ? -7.950 3.619 4.413 1.00 84.62 90 ALA A O 1
ATOM 733 N N . ILE A 1 91 ? -9.827 3.405 5.603 1.00 87.50 91 ILE A N 1
ATOM 734 C CA . ILE A 1 91 ? -10.167 2.094 5.030 1.00 87.50 91 ILE A CA 1
ATOM 735 C C . ILE A 1 91 ? -10.389 2.189 3.523 1.00 87.50 91 ILE A C 1
ATOM 737 O O . ILE A 1 91 ? -9.866 1.366 2.774 1.00 87.50 91 ILE A O 1
ATOM 741 N N . LYS A 1 92 ? -11.139 3.194 3.052 1.00 88.69 92 LYS A N 1
ATOM 742 C CA . LYS A 1 92 ? -11.361 3.404 1.611 1.00 88.69 92 LYS A CA 1
ATOM 743 C C . LYS A 1 92 ? -10.046 3.671 0.873 1.00 88.69 92 LYS A C 1
ATOM 745 O O . LYS A 1 92 ? -9.849 3.120 -0.211 1.00 88.69 92 LYS A O 1
ATOM 750 N N . LEU A 1 93 ? -9.149 4.457 1.475 1.00 89.94 93 LEU A N 1
ATOM 751 C CA . LEU A 1 93 ? -7.811 4.740 0.957 1.00 89.94 93 LEU A CA 1
ATOM 752 C C . LEU A 1 93 ? -6.981 3.455 0.832 1.00 89.94 93 LEU A C 1
ATOM 754 O O . LEU A 1 93 ? -6.540 3.133 -0.269 1.00 89.94 93 LEU A O 1
ATOM 758 N N . PHE A 1 94 ? -6.808 2.701 1.921 1.00 91.69 94 PHE A N 1
ATOM 759 C CA . PHE A 1 94 ? -6.006 1.473 1.919 1.00 91.69 94 PHE A CA 1
ATOM 760 C C . PHE A 1 94 ? -6.605 0.382 1.034 1.00 91.69 94 PHE A C 1
ATOM 762 O O . PHE A 1 94 ? -5.858 -0.324 0.361 1.00 91.69 94 PHE A O 1
ATOM 769 N N . ARG A 1 95 ? -7.938 0.291 0.947 1.00 93.00 95 ARG A N 1
ATOM 770 C CA . ARG A 1 95 ? -8.619 -0.608 0.010 1.00 93.00 95 ARG A CA 1
ATOM 771 C C . ARG A 1 95 ? -8.225 -0.296 -1.429 1.00 93.00 95 ARG A C 1
ATOM 773 O O . ARG A 1 95 ? -7.797 -1.190 -2.148 1.00 93.00 95 ARG A O 1
ATOM 780 N N . PHE A 1 96 ? -8.356 0.966 -1.843 1.00 94.00 96 PHE A N 1
ATOM 781 C CA . PHE A 1 96 ? -8.014 1.378 -3.205 1.00 94.00 96 PHE A CA 1
ATOM 782 C C . PHE A 1 96 ? -6.538 1.117 -3.521 1.00 94.00 96 PHE A C 1
ATOM 784 O O . PHE A 1 96 ? -6.245 0.506 -4.544 1.00 94.00 96 PHE A O 1
ATOM 791 N N . GLN A 1 97 ? -5.627 1.523 -2.628 1.00 93.94 97 GLN A N 1
ATOM 792 C CA . GLN A 1 97 ? -4.188 1.307 -2.819 1.00 93.94 97 GLN A CA 1
ATOM 793 C C . GLN A 1 97 ? -3.850 -0.181 -2.938 1.00 93.94 97 GLN A C 1
ATOM 795 O O . GLN A 1 97 ? -3.127 -0.573 -3.846 1.00 93.94 97 GLN A O 1
ATOM 800 N N . THR A 1 98 ? -4.428 -1.021 -2.076 1.00 94.50 98 THR A N 1
ATOM 801 C CA . THR A 1 98 ? -4.184 -2.469 -2.082 1.00 94.50 98 THR A CA 1
ATOM 802 C C . THR A 1 98 ? -4.626 -3.107 -3.395 1.00 94.50 98 THR A C 1
ATOM 804 O O . THR A 1 98 ? -3.840 -3.811 -4.020 1.00 94.50 98 THR A O 1
ATOM 807 N N . PHE A 1 99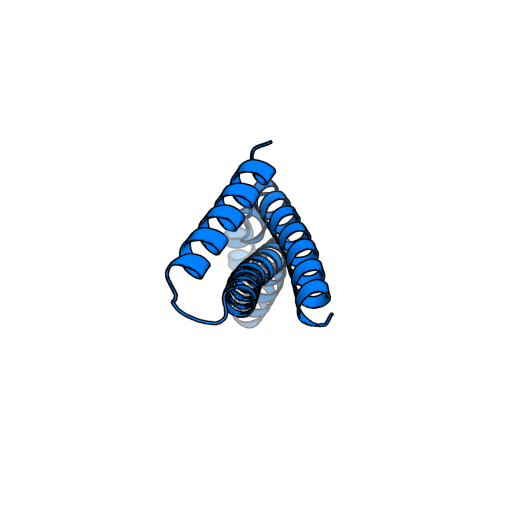 ? -5.854 -2.840 -3.853 1.00 95.50 99 PHE A N 1
ATOM 808 C CA . PHE A 1 99 ? -6.348 -3.416 -5.109 1.00 95.50 99 PHE A CA 1
ATOM 809 C C . PHE A 1 99 ? -5.582 -2.902 -6.331 1.00 95.50 99 PHE A C 1
ATOM 811 O O . PHE A 1 99 ? -5.296 -3.680 -7.237 1.00 95.50 99 PHE A O 1
ATOM 818 N N . ALA A 1 100 ? -5.226 -1.616 -6.353 1.00 94.56 100 ALA A N 1
ATOM 819 C CA . ALA A 1 100 ? -4.449 -1.044 -7.445 1.00 94.56 100 ALA A CA 1
ATOM 820 C C . ALA A 1 100 ? -3.032 -1.638 -7.507 1.00 94.56 100 ALA A C 1
ATOM 822 O O . ALA A 1 100 ? -2.598 -2.064 -8.575 1.00 94.56 100 ALA A O 1
ATOM 823 N N . LEU A 1 101 ? -2.334 -1.729 -6.369 1.00 94.25 101 LEU A N 1
ATOM 824 C CA . LEU A 1 101 ? -1.011 -2.353 -6.296 1.00 94.25 101 LEU A CA 1
ATOM 825 C C . LEU A 1 101 ? -1.065 -3.839 -6.647 1.00 94.25 101 LEU A C 1
ATOM 827 O O . LEU A 1 101 ? -0.180 -4.316 -7.347 1.00 94.25 101 LEU A O 1
ATOM 831 N N . LEU A 1 102 ? -2.107 -4.557 -6.219 1.00 95.75 102 LEU A N 1
ATOM 832 C CA . LEU A 1 102 ? -2.303 -5.964 -6.561 1.00 95.75 102 LEU A CA 1
ATOM 833 C C . LEU A 1 102 ? -2.446 -6.145 -8.076 1.00 95.75 102 LEU A C 1
ATOM 835 O O . LEU A 1 102 ? -1.760 -6.980 -8.655 1.00 95.75 102 LEU A O 1
ATOM 839 N N . LEU A 1 103 ? -3.278 -5.324 -8.726 1.00 96.19 103 LEU A N 1
ATOM 840 C CA . LEU A 1 103 ? -3.443 -5.344 -10.180 1.00 96.19 103 LEU A CA 1
ATOM 841 C C . LEU A 1 103 ? -2.107 -5.091 -10.896 1.00 96.19 103 LEU A C 1
ATOM 843 O O . LEU A 1 103 ? -1.726 -5.854 -11.780 1.00 96.19 103 LEU A O 1
ATOM 847 N N . VAL A 1 104 ? -1.378 -4.044 -10.495 1.00 94.44 104 VAL A N 1
ATOM 848 C CA . VAL A 1 104 ? -0.077 -3.698 -11.091 1.00 94.44 104 VAL A CA 1
ATOM 849 C C . VAL A 1 104 ? 0.946 -4.814 -10.872 1.00 94.44 104 VAL A C 1
ATOM 851 O O . VAL A 1 104 ? 1.703 -5.135 -11.784 1.00 94.44 104 VAL A O 1
ATOM 854 N N . ASN A 1 105 ? 0.959 -5.435 -9.692 1.00 93.69 105 ASN A N 1
ATOM 855 C CA . ASN A 1 105 ? 1.877 -6.523 -9.371 1.00 93.69 105 ASN A CA 1
ATOM 856 C C . ASN A 1 105 ? 1.586 -7.784 -10.201 1.00 93.69 105 ASN A C 1
ATOM 858 O O . ASN A 1 105 ? 2.515 -8.381 -10.734 1.00 93.69 105 ASN A O 1
ATOM 862 N N . VAL A 1 106 ? 0.308 -8.133 -10.401 1.00 94.94 106 VAL A N 1
ATOM 863 C CA . VAL A 1 106 ? -0.107 -9.236 -11.288 1.00 94.94 106 VAL A CA 1
ATOM 864 C C . VAL A 1 106 ? 0.299 -8.966 -12.738 1.00 94.94 106 VAL A C 1
ATOM 866 O O . VAL A 1 106 ? 0.815 -9.863 -13.400 1.00 94.94 106 VAL A O 1
ATOM 869 N N . ILE A 1 107 ? 0.123 -7.733 -13.225 1.00 94.25 107 ILE A N 1
ATOM 870 C CA . ILE A 1 107 ? 0.578 -7.337 -14.567 1.00 94.25 107 ILE A CA 1
ATOM 871 C C . ILE A 1 107 ? 2.102 -7.475 -14.678 1.00 94.25 107 ILE A C 1
ATOM 873 O O . ILE A 1 107 ? 2.592 -8.046 -15.646 1.00 94.25 107 ILE A O 1
ATOM 877 N N . MET A 1 108 ? 2.855 -7.007 -13.679 1.00 90.25 108 MET A N 1
ATOM 878 C CA . MET A 1 108 ? 4.315 -7.145 -13.658 1.00 90.25 108 MET A CA 1
ATOM 879 C C . MET A 1 108 ? 4.770 -8.603 -13.616 1.00 90.25 108 MET A C 1
ATOM 881 O O . MET A 1 108 ? 5.723 -8.952 -14.304 1.00 90.25 108 MET A O 1
ATOM 885 N N . LEU A 1 109 ? 4.079 -9.465 -12.867 1.00 91.62 109 LEU A N 1
ATOM 886 C CA . LEU A 1 109 ? 4.362 -10.898 -12.848 1.00 91.62 109 LEU A CA 1
ATOM 887 C C . LEU A 1 109 ? 4.118 -11.536 -14.220 1.00 91.62 109 LEU A C 1
ATOM 889 O O . LEU A 1 109 ? 4.936 -12.325 -14.676 1.00 91.62 109 LEU A O 1
ATOM 893 N N . ALA A 1 110 ? 3.024 -11.171 -14.892 1.00 92.81 110 ALA A N 1
ATOM 894 C CA . ALA A 1 110 ? 2.734 -11.651 -16.240 1.00 92.81 110 ALA A CA 1
ATOM 895 C C . ALA A 1 110 ? 3.806 -11.206 -17.249 1.00 92.81 110 ALA A C 1
ATOM 897 O O . ALA A 1 110 ? 4.220 -12.009 -18.075 1.00 92.81 110 ALA A O 1
ATOM 898 N N . ILE A 1 111 ? 4.288 -9.961 -17.143 1.00 90.81 111 ILE A N 1
ATOM 899 C CA . ILE A 1 111 ? 5.394 -9.441 -17.966 1.00 90.81 111 ILE A CA 1
ATOM 900 C C . ILE A 1 111 ? 6.709 -10.165 -17.655 1.00 90.81 111 ILE A C 1
ATOM 902 O O . ILE A 1 111 ? 7.504 -10.383 -18.554 1.00 90.81 111 ILE A O 1
ATOM 906 N N . TYR A 1 112 ? 6.958 -10.519 -16.394 1.00 87.38 112 TYR A N 1
ATOM 907 C CA . TYR A 1 112 ? 8.176 -11.225 -15.994 1.00 87.38 112 TYR A CA 1
ATOM 908 C C . TYR A 1 112 ? 8.203 -12.691 -16.456 1.00 87.38 112 TYR A C 1
ATOM 910 O O . TYR A 1 112 ? 9.276 -13.231 -16.710 1.00 87.38 112 TYR A O 1
ATOM 918 N N . LEU A 1 113 ? 7.039 -13.345 -16.519 1.00 87.69 113 LEU A N 1
ATOM 919 C CA . LEU A 1 113 ? 6.905 -14.751 -16.916 1.00 87.69 113 LEU A CA 1
ATOM 920 C C . LEU A 1 113 ? 6.870 -14.973 -18.436 1.00 87.69 113 LEU A C 1
ATOM 922 O O . LEU A 1 113 ? 6.981 -16.123 -18.861 1.00 87.69 113 LEU A O 1
ATOM 926 N N . TRP A 1 114 ? 6.666 -13.915 -19.221 1.00 84.81 114 TRP A N 1
ATOM 927 C CA . TRP A 1 114 ? 6.630 -13.953 -20.683 1.00 84.81 114 TRP A CA 1
ATOM 928 C C . TRP A 1 114 ? 7.996 -13.598 -21.270 1.00 84.81 114 TRP A C 1
ATOM 930 O O . TRP A 1 114 ? 8.466 -14.365 -22.139 1.00 84.81 114 TRP A O 1
#

pLDDT: mean 83.84, std 11.18, range [57.97, 96.19]

Secondary structure (DSSP, 8-state):
-HHHHHHHHHHHHHHHHHHHSSS-HHHHHHHHHHHHHHHHHHHHHHHHHHHTTHHHHHHHHHHHHH-S-SHHHHHHHTS--GGGGS-HHHHHHHHHHHHHHHHHHHHHHHHHH-